Protein AF-A0A561PTD3-F1 (afdb_monomer)

InterPro domains:
  IPR012349 FMN-binding split barrel [G3DSA:2.30.110.10] (1-90)

Foldseek 3Di:
DDDDPDRDRDDPPQQKDFDWDFPDWDADDPVSPDIDTDTDGDDIGGHPQQDDPPHRPDGNCVRNQDWDADPNDIDTDDDDDDDDPVVVDDCVVVDDPDD

Organism: NCBI:txid1293035

Mean predicted aligned error: 5.1 Å

Sequence (99 aa):
MPADKVPAPRVAECPVHLEATVSAVHSLGATQSICIFHLDIIRVHLHPSIGMDGHPNRVDPDKWRPLLMSFQQLYGLGERLEESVLAQIPEHLYAVSKR

pLDDT: mean 91.73, std 8.79, range [46.47, 98.25]

Radius of gyration: 17.05 Å; Cα contacts (8 Å, |Δi|>4): 116; chains: 1; bounding box: 46×36×38 Å

Secondary structure (DSSP, 8-state):
---SSSSSPPPTT-SEEEEEEEEEEEEESTT--EEEEEEEEEEEEE-GGGEETTEEEEE-HHHH---EEETTEEE---------GGGGS-GGGG-PPP-

Solvent-accessible surface area (backbone atoms only — not comparable to full-atom values): 6681 Å² total; per-residue (Å²): 80,84,47,94,89,48,92,67,65,44,62,84,88,52,57,68,47,76,42,60,48,81,77,46,79,44,70,48,70,96,82,52,86,40,78,48,74,42,67,49,76,79,44,79,48,70,39,76,84,27,47,31,88,100,36,98,88,40,74,26,70,90,58,54,58,61,81,42,78,56,94,92,41,81,40,72,68,77,80,87,86,76,86,58,80,72,71,77,48,68,67,77,75,71,59,73,78,83,126

Structure (mmCIF, N/CA/C/O backbone):
data_AF-A0A561PTD3-F1
#
_entry.id   AF-A0A561PTD3-F1
#
loop_
_atom_site.group_PDB
_atom_site.id
_atom_site.type_symbol
_atom_site.label_atom_id
_atom_site.label_alt_id
_atom_site.label_comp_id
_atom_site.label_asym_id
_atom_sit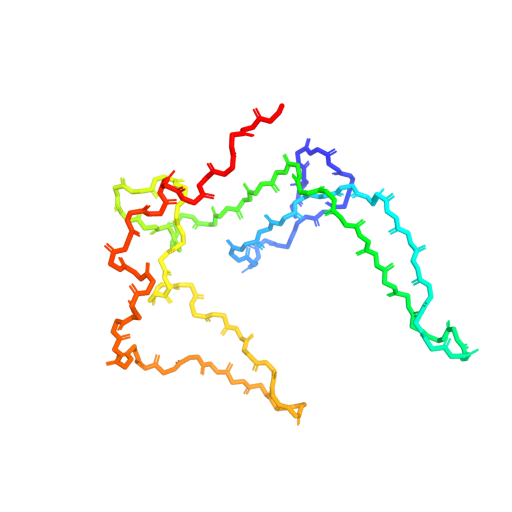e.label_entity_id
_atom_site.label_seq_id
_atom_site.pdbx_PDB_ins_code
_atom_site.Cartn_x
_atom_site.Cartn_y
_atom_site.Cartn_z
_atom_site.occupancy
_atom_site.B_iso_or_equiv
_atom_site.auth_seq_id
_atom_site.auth_comp_id
_atom_site.auth_asym_id
_atom_site.auth_atom_id
_atom_site.pdbx_PDB_model_num
ATOM 1 N N . MET A 1 1 ? -6.752 -15.902 -3.293 1.00 93.94 1 MET A N 1
ATOM 2 C CA . MET A 1 1 ? -7.979 -15.567 -4.058 1.00 93.94 1 MET A CA 1
ATOM 3 C C . MET A 1 1 ? -7.589 -15.047 -5.443 1.00 93.94 1 MET A C 1
ATOM 5 O O . MET A 1 1 ? -6.489 -14.515 -5.564 1.00 93.94 1 MET A O 1
ATOM 9 N N . PRO A 1 2 ? -8.412 -15.231 -6.488 1.00 96.50 2 PRO A N 1
ATOM 10 C CA . PRO A 1 2 ? -8.071 -14.763 -7.832 1.00 96.50 2 PRO A CA 1
ATOM 11 C C . PRO A 1 2 ? -7.985 -13.227 -7.915 1.00 96.50 2 PRO A C 1
ATOM 13 O O . PRO A 1 2 ? -8.623 -12.503 -7.140 1.00 96.50 2 PRO A O 1
ATOM 16 N N . ALA A 1 3 ? -7.157 -12.755 -8.844 1.00 96.94 3 ALA A N 1
ATOM 17 C CA . ALA A 1 3 ? -7.082 -11.365 -9.287 1.00 96.94 3 ALA A CA 1
ATOM 18 C C . ALA A 1 3 ? -7.997 -11.139 -10.507 1.00 96.94 3 ALA A C 1
ATOM 20 O O . ALA A 1 3 ? -8.388 -12.098 -11.176 1.00 96.94 3 ALA A O 1
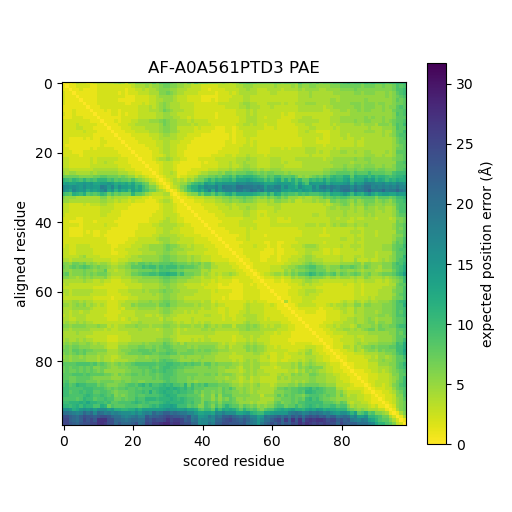ATOM 21 N N . ASP A 1 4 ? -8.344 -9.881 -10.779 1.00 97.81 4 ASP A N 1
ATOM 22 C CA . ASP A 1 4 ? -9.306 -9.498 -11.820 1.00 97.81 4 ASP A CA 1
ATOM 23 C C . ASP A 1 4 ? -8.645 -9.313 -13.197 1.00 97.81 4 ASP A C 1
ATOM 25 O O . ASP A 1 4 ? -9.268 -9.562 -14.232 1.00 97.81 4 ASP A O 1
ATOM 29 N N . LYS A 1 5 ? -7.417 -8.782 -13.228 1.00 98.12 5 LYS A N 1
ATOM 30 C CA . LYS A 1 5 ? -6.733 -8.287 -14.435 1.00 98.12 5 LYS A CA 1
ATOM 31 C C . LYS A 1 5 ? -5.396 -8.964 -14.713 1.00 98.12 5 LYS A C 1
ATOM 33 O O . LYS A 1 5 ? -4.899 -8.859 -15.832 1.00 98.12 5 LYS A O 1
ATOM 38 N N . VAL A 1 6 ? -4.817 -9.644 -13.728 1.00 97.81 6 VAL A N 1
ATOM 39 C CA . VAL A 1 6 ? -3.511 -10.312 -13.832 1.00 97.81 6 VAL A CA 1
ATOM 40 C C . VAL A 1 6 ? -3.591 -11.759 -13.336 1.00 97.81 6 VAL A C 1
ATOM 42 O O . VAL A 1 6 ? -4.461 -12.076 -12.529 1.00 97.81 6 VAL A O 1
ATOM 45 N N . PRO A 1 7 ? -2.688 -12.658 -13.774 1.00 97.50 7 PRO A N 1
ATOM 46 C CA . PRO A 1 7 ? -2.685 -14.047 -13.308 1.00 97.50 7 PRO A CA 1
ATOM 47 C C . PRO A 1 7 ? -2.145 -14.217 -11.878 1.00 97.50 7 PRO A C 1
ATOM 49 O O . PRO A 1 7 ? -2.397 -15.243 -11.249 1.00 97.50 7 PRO A O 1
ATOM 52 N N . ALA A 1 8 ? -1.393 -13.240 -11.357 1.00 96.69 8 ALA A N 1
ATOM 53 C CA . ALA A 1 8 ? -0.850 -13.293 -10.003 1.00 96.69 8 ALA A CA 1
ATOM 54 C C . ALA A 1 8 ? -1.989 -13.221 -8.964 1.00 96.69 8 ALA A C 1
ATOM 56 O O . ALA A 1 8 ? -2.764 -12.264 -8.985 1.00 96.69 8 ALA A O 1
ATOM 57 N N . PRO A 1 9 ? -2.124 -14.204 -8.055 1.00 97.44 9 PRO A N 1
ATOM 58 C CA . PRO A 1 9 ? -3.231 -14.239 -7.106 1.00 97.44 9 PRO A CA 1
ATOM 59 C C . PRO A 1 9 ? -3.065 -13.203 -5.987 1.00 97.44 9 PRO A C 1
ATOM 61 O O . PRO A 1 9 ? -1.965 -12.751 -5.676 1.00 97.44 9 PRO A O 1
ATOM 64 N N . ARG A 1 10 ? -4.174 -12.885 -5.315 1.00 97.62 10 ARG A N 1
ATOM 65 C CA . ARG A 1 10 ? -4.206 -12.047 -4.107 1.00 97.62 10 ARG A CA 1
ATOM 66 C C . ARG A 1 10 ? -4.216 -12.905 -2.835 1.00 97.62 10 ARG A C 1
ATOM 68 O O . ARG A 1 10 ? -4.775 -14.008 -2.827 1.00 97.62 10 ARG A O 1
ATOM 75 N N . VAL A 1 11 ? -3.649 -12.380 -1.750 1.00 96.94 11 VAL A N 1
ATOM 76 C CA . VAL A 1 11 ? -3.603 -13.023 -0.419 1.00 96.94 11 VAL A CA 1
ATOM 77 C C . VAL A 1 11 ? -4.847 -12.640 0.376 1.00 96.94 11 VAL A C 1
ATOM 79 O O . VAL A 1 11 ? -5.088 -11.455 0.564 1.00 96.94 11 VAL A O 1
ATOM 82 N N . ALA A 1 12 ? -5.649 -13.604 0.826 1.00 94.88 12 ALA A N 1
ATOM 83 C CA . ALA A 1 12 ? -6.977 -13.318 1.380 1.00 94.88 12 ALA A CA 1
ATOM 84 C C . ALA A 1 12 ? -6.934 -12.472 2.664 1.00 94.88 12 ALA A C 1
ATOM 86 O O . ALA A 1 12 ? -7.821 -11.660 2.904 1.00 94.88 12 ALA A O 1
ATOM 87 N N . GLU A 1 13 ? -5.881 -12.648 3.450 1.00 94.38 13 GLU A N 1
ATOM 88 C CA . GLU A 1 13 ? -5.644 -12.020 4.744 1.00 94.38 13 GLU A CA 1
ATOM 89 C C . GLU A 1 13 ? -5.066 -10.604 4.614 1.00 94.38 13 GLU A C 1
ATOM 91 O O . GLU A 1 13 ? -5.096 -9.833 5.571 1.00 94.38 13 GLU A O 1
ATOM 96 N N . CYS A 1 14 ? -4.524 -10.244 3.444 1.00 95.50 14 CYS A N 1
ATOM 97 C CA . CYS A 1 14 ? -3.949 -8.921 3.234 1.00 95.50 14 CYS A CA 1
ATOM 98 C C . CYS A 1 14 ? -5.065 -7.916 2.898 1.00 95.50 14 CYS A C 1
ATOM 100 O O . CYS A 1 14 ? -5.818 -8.150 1.952 1.00 95.50 14 CYS A O 1
ATOM 102 N N . PRO A 1 15 ? -5.179 -6.783 3.614 1.00 95.44 15 PRO A N 1
ATOM 103 C CA . PRO A 1 15 ? -6.281 -5.846 3.414 1.00 95.44 15 PRO A CA 1
ATOM 104 C C . PRO A 1 15 ? -6.106 -4.937 2.187 1.00 95.44 15 PRO A C 1
ATOM 106 O O . PRO A 1 15 ? -7.042 -4.227 1.825 1.00 95.44 15 PRO A O 1
ATOM 109 N N . VAL A 1 16 ? -4.930 -4.944 1.549 1.00 95.94 16 VAL A N 1
ATOM 110 C CA . VAL A 1 16 ? -4.617 -4.143 0.357 1.00 95.94 16 VAL A CA 1
ATOM 111 C C . VAL A 1 16 ? -3.985 -5.031 -0.709 1.00 95.94 16 VAL A C 1
ATOM 113 O O . VAL A 1 16 ? -3.008 -5.734 -0.442 1.00 95.94 16 VAL A O 1
ATOM 116 N N . HIS A 1 17 ? -4.485 -4.941 -1.941 1.00 96.94 17 HIS A N 1
ATOM 117 C CA . HIS A 1 17 ? -3.842 -5.545 -3.110 1.00 96.94 17 HIS A CA 1
ATOM 118 C C . HIS A 1 17 ? -3.756 -4.552 -4.256 1.00 96.94 17 HIS A C 1
ATOM 120 O O . HIS A 1 17 ? -4.713 -3.834 -4.547 1.00 96.94 17 HIS A O 1
ATOM 126 N N . LEU A 1 18 ? -2.622 -4.579 -4.946 1.00 97.44 18 LEU A N 1
ATOM 127 C CA . LEU A 1 18 ? -2.377 -3.805 -6.152 1.00 97.44 18 LEU A CA 1
ATOM 128 C C . LEU A 1 18 ? -2.099 -4.790 -7.284 1.00 97.44 18 LEU A C 1
ATOM 130 O O . LEU A 1 18 ? -1.109 -5.519 -7.245 1.00 97.4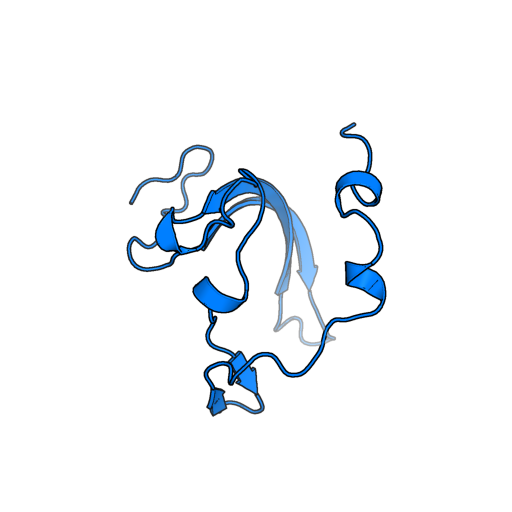4 18 LEU A O 1
ATOM 134 N N . GLU A 1 19 ? -2.984 -4.837 -8.272 1.00 98.19 19 GLU A N 1
ATOM 135 C CA . GLU A 1 19 ? -2.711 -5.573 -9.502 1.00 98.19 19 GLU A CA 1
ATOM 136 C C . GLU A 1 19 ? -1.981 -4.657 -10.469 1.00 98.19 19 GLU A C 1
ATOM 138 O O . GLU A 1 19 ? -2.393 -3.510 -10.681 1.00 98.19 19 GLU A O 1
ATOM 143 N N . ALA A 1 20 ? -0.908 -5.170 -11.061 1.00 98.25 20 ALA A N 1
ATOM 144 C CA . ALA A 1 20 ? -0.031 -4.367 -11.887 1.00 98.25 20 ALA A CA 1
ATOM 145 C C . ALA A 1 20 ? 0.607 -5.160 -13.024 1.00 98.25 20 ALA A C 1
ATOM 147 O O . ALA A 1 20 ? 0.814 -6.372 -12.920 1.00 98.25 20 ALA A O 1
ATOM 148 N N . THR A 1 21 ? 0.964 -4.449 -14.089 1.00 97.94 21 THR A N 1
ATOM 149 C CA . THR A 1 21 ? 1.804 -4.958 -15.179 1.00 97.94 21 THR A CA 1
ATOM 150 C C . THR A 1 21 ? 3.215 -4.403 -15.055 1.00 97.94 21 THR A C 1
ATOM 152 O O . THR A 1 21 ? 3.398 -3.258 -14.651 1.00 97.94 21 THR A O 1
ATOM 155 N N . VAL A 1 22 ? 4.219 -5.200 -15.420 1.00 97.88 22 VAL A N 1
ATOM 156 C CA . VAL A 1 22 ? 5.613 -4.741 -15.457 1.00 97.88 22 VAL A CA 1
ATOM 157 C C . VAL A 1 22 ? 5.813 -3.855 -16.683 1.00 97.88 22 VAL A C 1
ATOM 159 O O . VAL A 1 22 ? 5.622 -4.320 -17.805 1.00 97.88 22 VAL A O 1
ATOM 162 N N . SER A 1 23 ? 6.210 -2.602 -16.470 1.00 97.56 23 SER A N 1
ATOM 163 C CA . SER A 1 23 ? 6.496 -1.640 -17.540 1.00 97.56 23 SER A CA 1
ATOM 164 C C . SER A 1 23 ? 7.988 -1.509 -17.842 1.00 97.56 23 SER A C 1
ATOM 166 O O . SER A 1 23 ? 8.361 -1.237 -18.982 1.00 97.56 23 SER A O 1
ATOM 168 N N . ALA A 1 24 ? 8.858 -1.763 -16.861 1.00 97.88 24 ALA A N 1
ATOM 169 C CA . ALA A 1 24 ? 10.303 -1.831 -17.064 1.00 97.88 24 ALA A CA 1
ATOM 170 C C . ALA A 1 24 ? 10.993 -2.705 -16.008 1.00 97.88 24 ALA A C 1
ATOM 172 O O . ALA A 1 24 ? 10.479 -2.897 -14.903 1.00 97.88 24 ALA A O 1
ATOM 173 N N . VAL A 1 25 ? 12.185 -3.205 -16.346 1.00 96.50 25 VAL A N 1
ATOM 174 C CA . VAL A 1 25 ? 13.067 -3.939 -15.431 1.00 96.50 25 VAL A CA 1
ATOM 175 C C . VAL A 1 25 ? 14.462 -3.338 -15.508 1.00 96.50 25 VAL A C 1
ATOM 177 O O . VAL A 1 25 ? 15.017 -3.185 -16.597 1.00 96.50 25 VAL A O 1
ATOM 180 N N . HIS A 1 26 ? 15.032 -3.009 -14.354 1.00 94.94 26 HIS A N 1
ATOM 181 C CA . HIS A 1 26 ? 16.355 -2.406 -14.240 1.00 94.94 26 HIS A CA 1
ATOM 182 C C . HIS A 1 26 ? 17.204 -3.170 -13.227 1.00 94.94 26 HIS A C 1
ATOM 184 O O . HIS A 1 26 ? 16.707 -3.580 -12.181 1.00 94.94 26 HIS A O 1
ATOM 190 N N . SER 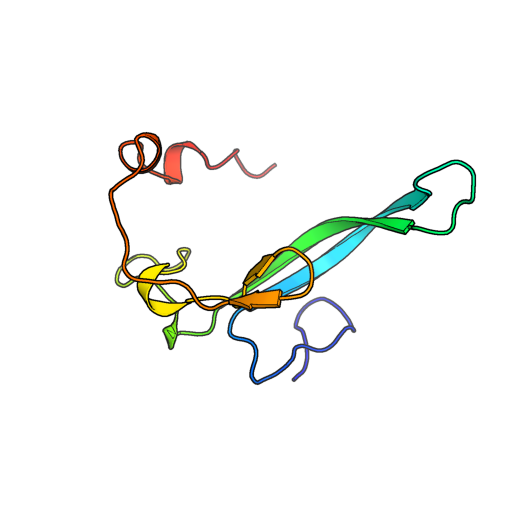A 1 27 ? 18.496 -3.325 -13.496 1.00 94.31 27 SER A N 1
ATOM 191 C CA . SER A 1 27 ? 19.447 -3.814 -12.495 1.00 94.31 27 SER A CA 1
ATOM 192 C C . SER A 1 27 ? 19.927 -2.657 -11.622 1.00 94.31 27 SER A C 1
ATOM 194 O O . SER A 1 27 ? 20.174 -1.559 -12.122 1.00 94.31 27 SER A O 1
ATOM 196 N N . LEU A 1 28 ? 20.098 -2.906 -10.325 1.00 92.69 28 LEU A N 1
ATOM 197 C CA . LEU A 1 28 ? 20.668 -1.947 -9.384 1.00 92.69 28 LEU A CA 1
ATOM 198 C C . LEU A 1 28 ? 22.068 -2.391 -8.948 1.00 92.69 28 LEU A C 1
ATOM 200 O O . LEU A 1 28 ? 22.268 -3.514 -8.487 1.00 92.69 28 LEU A O 1
ATOM 204 N N . GLY A 1 29 ? 23.025 -1.467 -9.043 1.00 86.69 29 GLY A N 1
ATOM 205 C CA . GLY A 1 29 ? 24.413 -1.683 -8.641 1.00 86.69 29 GLY A CA 1
ATOM 206 C C . GLY A 1 29 ? 25.250 -2.456 -9.667 1.00 86.69 29 GLY A C 1
ATOM 207 O O . GLY A 1 29 ? 24.741 -3.049 -10.615 1.00 86.69 29 GLY A O 1
ATOM 208 N N . ALA A 1 30 ? 26.571 -2.443 -9.469 1.00 80.00 30 ALA A N 1
ATOM 209 C CA . ALA A 1 30 ? 27.530 -3.039 -10.403 1.00 80.00 30 ALA A CA 1
ATOM 210 C C . ALA A 1 30 ? 27.452 -4.575 -10.462 1.00 80.00 30 ALA A C 1
ATOM 212 O O . ALA A 1 30 ? 27.736 -5.170 -11.497 1.00 80.00 30 ALA A O 1
ATOM 213 N N . THR A 1 31 ? 27.051 -5.216 -9.362 1.00 79.00 31 THR A N 1
ATOM 214 C CA . THR A 1 31 ? 26.944 -6.678 -9.247 1.00 79.00 31 THR A CA 1
ATOM 215 C C . THR A 1 31 ? 25.647 -7.239 -9.830 1.00 79.00 31 THR A C 1
ATOM 217 O O . THR A 1 31 ? 25.511 -8.456 -9.900 1.00 79.00 31 THR A O 1
ATOM 220 N N . GLN A 1 32 ? 24.690 -6.379 -10.216 1.00 77.50 32 GLN A N 1
ATOM 221 C CA . GLN A 1 32 ? 23.365 -6.746 -10.744 1.00 77.50 32 GLN A CA 1
ATOM 222 C C . GLN A 1 32 ? 22.587 -7.763 -9.886 1.00 77.50 32 GLN A C 1
ATOM 224 O O . GLN A 1 32 ? 21.701 -8.456 -10.376 1.00 77.50 32 GLN A O 1
ATOM 229 N N . SER A 1 33 ? 22.887 -7.850 -8.590 1.00 88.56 33 SER A N 1
ATOM 230 C CA . SER A 1 33 ? 22.245 -8.792 -7.665 1.00 88.56 33 SER A CA 1
ATOM 231 C C . SER A 1 33 ? 20.857 -8.338 -7.202 1.00 88.56 33 SER A C 1
ATOM 233 O O . SER A 1 33 ? 20.185 -9.061 -6.472 1.00 88.56 33 SER A O 1
ATOM 235 N N . ILE A 1 34 ? 20.438 -7.131 -7.588 1.00 93.62 34 ILE A N 1
ATOM 236 C CA . ILE A 1 34 ? 19.145 -6.537 -7.255 1.00 93.62 34 ILE A CA 1
ATOM 237 C C . ILE A 1 34 ? 18.472 -6.100 -8.557 1.00 93.62 34 ILE A C 1
ATOM 239 O O . ILE A 1 34 ? 19.082 -5.401 -9.368 1.00 93.62 34 ILE A O 1
ATOM 243 N N . CYS A 1 35 ? 17.203 -6.475 -8.722 1.00 94.44 35 CYS A N 1
ATOM 244 C CA . CYS A 1 35 ? 16.349 -6.022 -9.817 1.00 94.44 35 CYS A CA 1
ATOM 245 C C . CYS A 1 35 ? 15.266 -5.076 -9.291 1.00 94.44 35 CYS A C 1
ATOM 247 O O . CYS A 1 35 ? 14.625 -5.347 -8.276 1.00 94.44 35 CYS A O 1
ATOM 249 N N . ILE A 1 36 ? 15.045 -3.989 -10.019 1.00 96.06 36 ILE A N 1
ATOM 250 C CA . ILE A 1 36 ? 13.963 -3.030 -9.824 1.00 96.06 36 ILE A CA 1
ATOM 251 C C . ILE A 1 36 ? 12.934 -3.277 -10.923 1.00 96.06 36 ILE A C 1
ATOM 253 O O . ILE A 1 36 ? 13.269 -3.265 -12.107 1.00 96.06 36 ILE A O 1
ATOM 257 N N . PHE A 1 37 ? 11.679 -3.463 -10.526 1.00 96.94 37 PHE A N 1
ATOM 258 C CA . PHE A 1 37 ? 10.548 -3.577 -11.440 1.00 96.94 37 PHE A CA 1
ATOM 259 C C . PHE A 1 37 ? 9.723 -2.295 -11.366 1.00 96.94 37 PHE A C 1
ATOM 261 O O . PHE A 1 37 ? 9.258 -1.922 -10.289 1.00 96.94 37 PHE A O 1
ATOM 268 N N . HIS A 1 38 ? 9.529 -1.624 -12.499 1.00 97.75 38 HIS A N 1
ATOM 269 C CA . HIS A 1 38 ? 8.529 -0.566 -12.611 1.00 97.75 38 HIS A CA 1
ATOM 270 C C . HIS A 1 38 ? 7.186 -1.202 -12.941 1.00 97.75 38 HIS A C 1
ATOM 272 O O . HIS A 1 38 ? 7.104 -2.073 -13.811 1.00 97.75 38 HIS A O 1
ATOM 278 N N . LEU A 1 39 ? 6.156 -0.795 -12.206 1.00 97.75 39 LEU A N 1
ATOM 279 C CA . LEU A 1 39 ? 4.838 -1.406 -12.247 1.00 97.75 39 LEU A CA 1
ATOM 280 C C . LEU A 1 39 ? 3.780 -0.347 -12.546 1.00 97.75 39 LEU A C 1
ATOM 282 O O . LEU A 1 39 ? 3.691 0.654 -11.835 1.00 97.75 39 LEU A O 1
ATOM 286 N N . ASP A 1 40 ? 2.940 -0.614 -13.540 1.00 97.44 40 ASP A N 1
ATOM 287 C CA . ASP A 1 40 ? 1.745 0.182 -13.802 1.00 97.44 40 ASP A CA 1
ATOM 288 C C . ASP A 1 40 ? 0.575 -0.436 -13.036 1.00 97.44 40 ASP A C 1
ATOM 290 O O . ASP A 1 40 ? 0.169 -1.568 -13.311 1.00 97.44 40 ASP A O 1
ATOM 294 N N . ILE A 1 41 ? 0.039 0.290 -12.051 1.00 97.19 41 ILE A N 1
ATOM 295 C CA . ILE A 1 41 ? -1.094 -0.185 -11.250 1.00 97.19 41 ILE A CA 1
ATOM 296 C C . ILE A 1 41 ? -2.377 -0.081 -12.075 1.00 97.19 41 ILE A C 1
ATOM 298 O O . ILE A 1 41 ? -2.801 1.013 -12.448 1.00 97.19 41 ILE A O 1
ATOM 302 N N . ILE A 1 42 ? -3.031 -1.218 -12.309 1.00 97.44 42 ILE A N 1
ATOM 303 C CA . ILE A 1 42 ? -4.244 -1.303 -13.139 1.00 97.44 42 ILE A CA 1
ATOM 304 C C . ILE A 1 42 ? -5.509 -1.625 -12.336 1.00 97.44 42 ILE A C 1
ATOM 306 O O . ILE A 1 42 ? -6.625 -1.409 -12.819 1.00 97.44 42 ILE A O 1
ATOM 310 N N . ARG A 1 43 ? 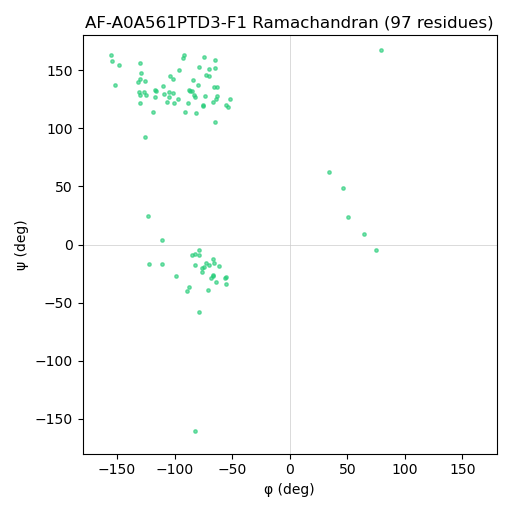-5.368 -2.119 -11.100 1.00 96.81 43 ARG A N 1
ATOM 311 C CA . ARG A 1 43 ? -6.486 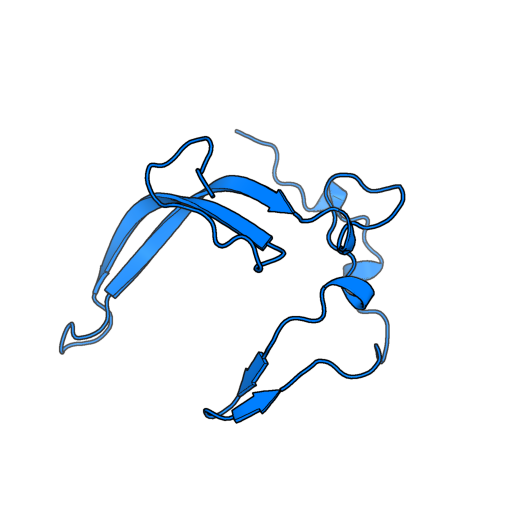-2.362 -10.177 1.00 96.81 43 ARG A CA 1
ATOM 312 C C . ARG A 1 43 ? -6.010 -2.233 -8.733 1.00 96.81 43 ARG A C 1
ATOM 314 O O . ARG A 1 43 ? -4.963 -2.763 -8.376 1.00 96.81 43 ARG A O 1
ATOM 321 N N . VAL A 1 44 ? -6.812 -1.574 -7.902 1.00 96.06 44 VAL A N 1
ATOM 322 C CA . VAL A 1 44 ? -6.609 -1.492 -6.451 1.00 96.06 44 VAL A CA 1
ATOM 323 C C . VAL A 1 44 ? -7.781 -2.176 -5.764 1.00 96.06 44 VAL A C 1
ATOM 325 O O . VAL A 1 44 ? -8.935 -1.898 -6.098 1.00 96.06 44 VAL A O 1
ATOM 328 N N . HIS A 1 45 ? -7.480 -3.048 -4.807 1.00 95.38 45 HIS A N 1
ATOM 329 C CA . HIS A 1 45 ? -8.459 -3.675 -3.925 1.00 95.38 45 HIS A CA 1
ATOM 330 C C . HIS A 1 45 ? -8.173 -3.254 -2.494 1.00 95.38 45 HIS A C 1
ATOM 332 O O . HIS A 1 45 ? -7.056 -3.430 -2.010 1.00 95.38 45 HIS A O 1
ATOM 338 N N . LEU A 1 46 ? -9.194 -2.727 -1.828 1.00 94.94 46 LEU A N 1
ATOM 339 C CA . LEU A 1 46 ? -9.158 -2.409 -0.408 1.00 94.94 46 LEU A CA 1
ATOM 340 C C . LEU A 1 46 ? -10.198 -3.267 0.298 1.00 94.94 46 LEU A C 1
ATOM 342 O O . LEU A 1 46 ? -11.344 -3.361 -0.150 1.00 94.94 46 LEU A O 1
ATOM 346 N N . HIS A 1 47 ?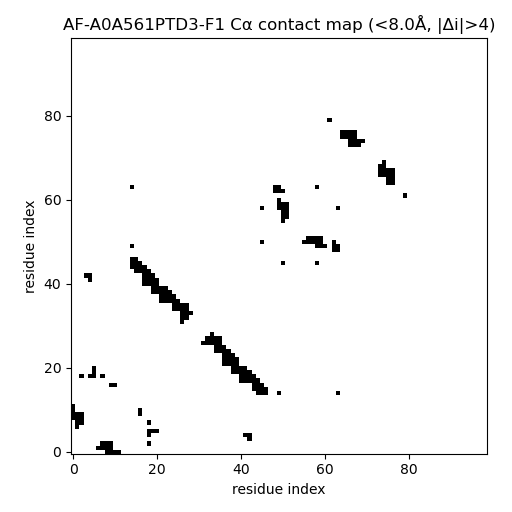 -9.806 -3.888 1.404 1.00 94.75 47 HIS A N 1
ATOM 347 C CA . HIS A 1 47 ? -10.761 -4.545 2.275 1.00 94.75 47 HIS A CA 1
ATOM 348 C C . HIS A 1 47 ? -11.688 -3.486 2.902 1.00 94.75 47 HIS A C 1
ATOM 350 O O . HIS A 1 47 ? -11.196 -2.457 3.371 1.00 94.75 47 HIS A O 1
ATOM 356 N N . PRO A 1 48 ? -13.015 -3.707 2.967 1.00 93.06 48 PRO A N 1
ATOM 357 C CA . PRO A 1 48 ? -13.948 -2.696 3.471 1.00 93.06 48 PRO A CA 1
ATOM 358 C C . PRO A 1 48 ? -13.632 -2.200 4.887 1.00 93.06 48 PRO A C 1
ATOM 360 O O . PRO A 1 48 ? -13.895 -1.046 5.206 1.00 93.06 48 PRO A O 1
ATOM 363 N N . SER A 1 49 ? -13.017 -3.040 5.727 1.00 94.75 49 SER A N 1
ATOM 364 C CA . SER A 1 49 ? -12.657 -2.676 7.106 1.00 94.75 49 SER A CA 1
ATOM 365 C C . SER A 1 49 ? -11.591 -1.586 7.218 1.00 94.75 49 SER A C 1
ATOM 367 O O . SER A 1 49 ? -11.415 -1.056 8.307 1.00 94.75 49 SER A O 1
ATOM 369 N N . ILE A 1 50 ? -10.857 -1.283 6.144 1.00 96.00 50 ILE A N 1
ATOM 370 C 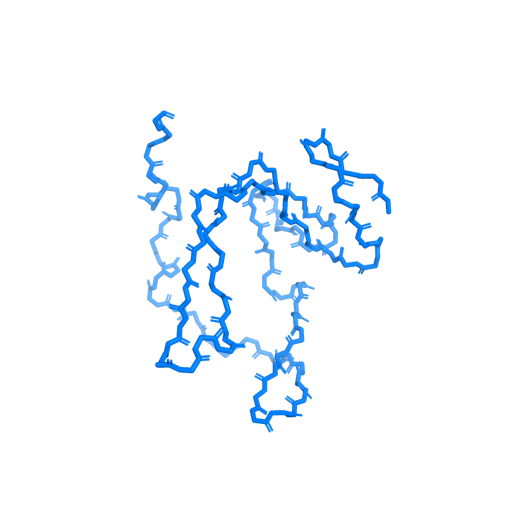CA . ILE A 1 50 ? -9.823 -0.237 6.129 1.00 96.00 50 ILE A CA 1
ATOM 371 C C . ILE A 1 50 ? -10.224 0.969 5.274 1.00 96.00 50 ILE A C 1
ATOM 373 O O . ILE A 1 50 ? -9.424 1.880 5.075 1.00 96.00 50 ILE A O 1
ATOM 377 N N . GLY A 1 51 ? -11.445 0.966 4.734 1.00 95.38 51 GLY A N 1
ATOM 378 C CA . GLY A 1 51 ? -11.989 2.093 3.989 1.00 95.38 51 GLY A CA 1
ATOM 379 C C . GLY A 1 51 ? -12.349 3.257 4.910 1.00 95.38 51 GLY A C 1
ATOM 380 O O . GLY A 1 51 ? -12.794 3.068 6.049 1.00 95.38 51 GLY A O 1
ATOM 381 N N . MET A 1 52 ? -12.173 4.468 4.393 1.00 94.00 52 MET A N 1
ATOM 382 C CA . MET A 1 52 ? -12.608 5.687 5.064 1.00 94.00 52 MET A CA 1
ATOM 383 C C . MET A 1 52 ? -14.091 5.948 4.785 1.00 94.00 52 MET A C 1
ATOM 385 O O . MET A 1 52 ? -14.537 5.950 3.634 1.00 94.00 52 MET A O 1
ATOM 389 N N . ASP A 1 53 ? -14.866 6.171 5.844 1.00 91.12 53 ASP A N 1
ATOM 390 C CA . ASP A 1 53 ? -16.311 6.358 5.732 1.00 91.12 53 ASP A CA 1
ATOM 391 C C . ASP A 1 53 ? -16.636 7.621 4.917 1.00 91.12 53 ASP A C 1
ATOM 393 O O . ASP A 1 53 ? -15.998 8.662 5.059 1.00 91.12 53 ASP A O 1
ATOM 397 N N . GLY A 1 54 ? -17.600 7.515 3.997 1.00 91.25 54 GLY A N 1
ATOM 398 C CA . GLY A 1 54 ? -17.950 8.598 3.065 1.00 91.25 54 GLY A CA 1
ATOM 399 C C . GLY A 1 54 ? -16.955 8.820 1.915 1.00 91.25 54 GLY A C 1
ATOM 400 O O . GLY A 1 54 ? -17.249 9.595 1.004 1.00 91.25 54 GLY A O 1
ATOM 401 N N . HIS A 1 55 ? -15.820 8.111 1.894 1.00 88.56 55 HIS A N 1
ATOM 402 C CA . HIS A 1 55 ? -14.766 8.277 0.893 1.00 88.56 55 HIS A CA 1
ATOM 403 C C . HIS A 1 55 ? -14.420 6.944 0.200 1.00 88.56 55 HIS A C 1
ATOM 405 O O . HIS A 1 55 ? -13.531 6.217 0.643 1.00 88.56 55 HIS A O 1
ATOM 411 N N . PRO A 1 56 ? -15.062 6.619 -0.942 1.00 83.06 56 PRO A N 1
ATOM 412 C CA . PRO A 1 56 ? -14.983 5.289 -1.564 1.00 83.06 56 PRO A CA 1
ATOM 413 C C . PRO A 1 56 ? -13.597 4.914 -2.111 1.00 83.06 56 PRO A C 1
ATOM 415 O O . PRO A 1 56 ? -13.368 3.767 -2.487 1.00 83.06 56 PRO A O 1
ATOM 418 N N . ASN A 1 57 ? -12.682 5.875 -2.204 1.00 87.38 57 ASN A N 1
ATOM 419 C CA . ASN A 1 57 ? -11.349 5.724 -2.775 1.00 87.38 57 ASN A CA 1
ATOM 420 C C . ASN A 1 57 ? -10.234 6.116 -1.794 1.00 87.38 57 ASN A C 1
ATOM 422 O O . ASN A 1 57 ? -9.152 6.497 -2.240 1.00 87.38 57 ASN A O 1
ATOM 426 N N . ARG A 1 58 ? -10.493 6.055 -0.481 1.00 90.19 58 ARG A N 1
ATOM 427 C CA . ARG A 1 58 ? -9.509 6.399 0.551 1.00 90.19 58 ARG A CA 1
ATOM 428 C C . ARG A 1 58 ? -9.328 5.279 1.564 1.00 90.19 58 ARG A C 1
ATOM 430 O O . ARG A 1 58 ? -10.289 4.632 1.980 1.00 90.19 58 ARG A O 1
ATOM 437 N N . VAL A 1 59 ? -8.075 5.092 1.960 1.00 93.81 59 VAL A N 1
ATOM 438 C CA . VAL A 1 59 ? -7.691 4.239 3.084 1.00 93.81 59 VAL A CA 1
ATOM 439 C C . VAL A 1 59 ? -7.766 5.073 4.352 1.00 93.81 59 VAL A C 1
ATOM 441 O O . VAL A 1 59 ? -7.234 6.180 4.395 1.00 93.81 59 VAL A O 1
ATOM 444 N N . ASP A 1 60 ? -8.408 4.535 5.377 1.00 93.56 60 ASP A N 1
ATOM 445 C CA . ASP A 1 60 ? -8.371 5.101 6.716 1.00 93.56 60 ASP A CA 1
ATOM 446 C C . ASP A 1 60 ? -7.066 4.658 7.413 1.00 93.56 60 ASP A C 1
ATOM 448 O O . ASP A 1 60 ? -6.882 3.457 7.666 1.00 93.56 60 ASP A O 1
ATOM 452 N N . PRO A 1 61 ? -6.129 5.585 7.695 1.00 91.69 61 PRO A N 1
ATOM 453 C CA . PRO A 1 61 ? -4.839 5.241 8.289 1.00 91.69 61 PRO A CA 1
ATOM 454 C C . PRO A 1 61 ? -4.974 4.706 9.720 1.00 91.69 61 PRO A C 1
ATOM 456 O O . PRO A 1 61 ? -4.149 3.885 10.135 1.00 91.69 61 PRO A O 1
ATOM 459 N N . ASP A 1 62 ? -6.031 5.097 10.438 1.00 92.69 62 ASP A N 1
ATOM 460 C CA . ASP A 1 62 ? -6.294 4.640 11.801 1.00 92.69 62 ASP A CA 1
ATOM 461 C C . ASP A 1 62 ? -6.853 3.202 11.802 1.00 92.69 62 ASP A C 1
ATOM 463 O O . ASP A 1 62 ? -6.658 2.459 12.770 1.00 92.69 62 ASP A O 1
ATOM 467 N N . LYS A 1 63 ? -7.463 2.759 10.688 1.00 94.25 63 LYS A N 1
ATOM 468 C CA . LYS A 1 63 ? -7.936 1.373 10.491 1.00 94.2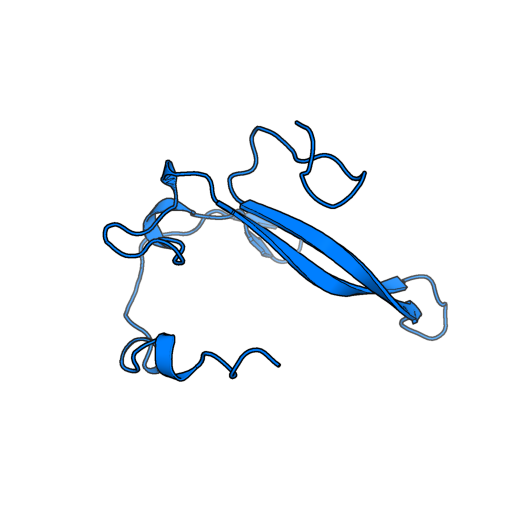5 63 LYS A CA 1
ATOM 469 C C . LYS A 1 63 ? -6.883 0.440 9.870 1.00 94.25 63 LYS A C 1
ATOM 471 O O . LYS A 1 63 ? -6.802 -0.718 10.273 1.00 94.25 63 LYS A O 1
ATOM 476 N N . TRP A 1 64 ? -6.090 0.885 8.885 1.00 92.88 64 TRP A N 1
ATOM 477 C CA . TRP A 1 64 ? -5.195 -0.009 8.118 1.00 92.88 64 TRP A CA 1
ATOM 478 C C . TRP A 1 64 ? -3.988 -0.529 8.911 1.00 92.88 64 TRP A C 1
ATOM 480 O O . TRP A 1 64 ? -3.626 -1.695 8.751 1.00 92.88 64 TRP A O 1
ATOM 490 N N . ARG A 1 65 ? -3.376 0.317 9.753 1.00 91.69 65 ARG A N 1
ATOM 491 C CA . ARG A 1 65 ? -2.250 -0.009 10.659 1.00 91.69 65 ARG A CA 1
ATOM 492 C C . ARG A 1 65 ? -1.253 -1.054 10.104 1.00 91.69 65 ARG A C 1
ATOM 494 O O . ARG A 1 65 ? -1.110 -2.128 10.692 1.00 91.69 65 ARG A O 1
ATOM 501 N N . PRO A 1 66 ? -0.558 -0.766 8.985 1.00 93.56 66 PRO A N 1
ATOM 502 C CA . PRO A 1 66 ? 0.358 -1.713 8.355 1.00 93.56 66 PRO A CA 1
ATOM 503 C C . PRO A 1 66 ? 1.569 -2.046 9.239 1.00 93.56 66 PRO A C 1
ATOM 505 O O . PRO A 1 66 ? 1.967 -1.273 10.112 1.00 93.56 66 PRO A O 1
ATOM 508 N N . LEU A 1 67 ? 2.187 -3.194 8.955 1.00 94.69 67 LEU A N 1
ATOM 509 C CA . LEU A 1 67 ? 3.457 -3.604 9.548 1.00 94.69 67 LEU A CA 1
ATOM 510 C C . LEU A 1 67 ? 4.605 -2.783 8.946 1.00 94.69 67 LEU A C 1
ATOM 512 O O . LEU A 1 67 ? 4.767 -2.739 7.726 1.00 94.69 67 LEU A O 1
ATOM 516 N N . LEU A 1 68 ? 5.425 -2.173 9.795 1.00 95.62 68 LEU A N 1
ATOM 517 C CA . LEU A 1 68 ? 6.612 -1.427 9.390 1.00 95.62 68 LEU A CA 1
ATOM 518 C C . LEU A 1 68 ? 7.870 -2.232 9.699 1.00 95.62 68 LEU A C 1
ATOM 520 O O . LEU A 1 68 ? 8.049 -2.706 10.818 1.00 95.62 68 LEU A O 1
ATOM 524 N N . MET A 1 69 ? 8.769 -2.347 8.724 1.00 97.00 69 MET A N 1
ATOM 525 C CA . MET A 1 69 ? 10.104 -2.895 8.946 1.00 97.00 69 MET A CA 1
ATOM 526 C C . MET A 1 69 ? 11.113 -1.753 9.068 1.00 97.00 69 MET A C 1
ATOM 528 O O . MET A 1 69 ? 11.281 -0.974 8.133 1.00 97.00 69 MET A O 1
ATOM 532 N N . SER A 1 70 ? 11.813 -1.681 10.198 1.00 96.81 70 SER A N 1
ATOM 533 C CA . SER A 1 70 ? 12.914 -0.741 10.426 1.00 96.81 70 SER A CA 1
ATOM 534 C C . SER A 1 70 ? 14.119 -1.506 10.958 1.00 96.81 70 SER A C 1
ATOM 536 O O . SER A 1 70 ? 14.010 -2.215 11.952 1.00 96.81 70 SER A O 1
ATOM 538 N N . PHE A 1 71 ? 15.253 -1.427 10.256 1.00 96.56 71 PHE A N 1
ATOM 539 C CA . PHE A 1 71 ? 16.487 -2.155 10.593 1.00 96.56 71 PHE A CA 1
ATOM 540 C C . PHE A 1 71 ? 16.263 -3.643 10.937 1.00 96.56 71 PHE A C 1
ATOM 542 O O . PHE A 1 71 ? 16.762 -4.146 11.939 1.00 96.56 71 PHE A O 1
ATOM 549 N N . GLN A 1 72 ? 15.501 -4.348 10.089 1.00 96.94 72 GLN A N 1
ATOM 550 C CA . GLN A 1 72 ? 15.128 -5.768 10.249 1.00 96.94 72 GLN A CA 1
ATOM 551 C C . GLN A 1 72 ? 14.251 -6.085 11.475 1.00 96.94 72 GLN A C 1
ATOM 553 O O . GLN A 1 72 ? 13.998 -7.251 11.762 1.00 96.94 72 GLN A O 1
ATOM 558 N N . GLN A 1 73 ? 13.752 -5.073 12.178 1.00 97.31 73 GLN A N 1
ATOM 559 C CA . GLN A 1 73 ? 12.774 -5.217 13.251 1.00 97.31 73 GLN A CA 1
ATOM 560 C C . GLN A 1 73 ? 11.381 -4.848 12.731 1.00 97.31 73 GLN A C 1
ATOM 562 O O . GLN A 1 73 ? 11.237 -3.939 11.909 1.00 97.31 73 GLN A O 1
ATOM 567 N N . LEU A 1 74 ? 10.359 -5.573 13.190 1.00 97.50 74 LEU A N 1
ATOM 568 C CA . LEU A 1 74 ? 8.969 -5.390 12.776 1.00 97.50 74 LEU A CA 1
ATOM 569 C C . LEU A 1 74 ? 8.189 -4.611 13.842 1.00 97.50 74 LEU A C 1
ATOM 571 O O . LEU A 1 74 ? 8.209 -4.976 15.015 1.00 97.50 74 LEU A O 1
ATOM 575 N N . TYR A 1 75 ? 7.475 -3.570 13.421 1.00 96.50 75 TYR A N 1
ATOM 576 C CA . TYR A 1 75 ? 6.726 -2.655 14.281 1.00 96.50 75 TYR A CA 1
ATOM 577 C C . TYR A 1 75 ? 5.289 -2.483 13.788 1.00 96.50 75 TYR A C 1
ATOM 579 O O . TYR A 1 75 ? 5.030 -2.476 12.586 1.00 96.50 75 TYR A O 1
ATOM 587 N N . GLY A 1 76 ? 4.359 -2.285 14.721 1.00 94.44 76 GLY A N 1
ATOM 588 C CA . GLY A 1 76 ? 3.044 -1.716 14.425 1.00 94.44 76 GLY A CA 1
ATOM 589 C C . GLY A 1 76 ? 3.048 -0.194 14.593 1.00 94.44 76 GLY A C 1
ATOM 590 O O . GLY A 1 76 ? 3.934 0.363 15.242 1.00 94.44 76 GLY A O 1
ATOM 591 N N . LEU A 1 77 ? 2.039 0.483 14.040 1.00 92.00 77 LEU A N 1
ATOM 592 C CA . LEU A 1 77 ? 1.818 1.911 14.296 1.00 92.00 77 LEU A CA 1
ATOM 593 C C . LEU A 1 77 ? 1.338 2.156 15.733 1.00 92.00 77 LEU A C 1
ATOM 595 O O . LEU A 1 77 ? 0.575 1.352 16.266 1.00 92.00 77 LEU A O 1
ATOM 599 N N . GLY A 1 78 ? 1.749 3.276 16.332 1.00 90.75 78 GLY A N 1
ATOM 600 C CA . GLY A 1 78 ? 1.158 3.823 17.559 1.00 90.75 78 GLY A CA 1
ATOM 601 C C . GLY A 1 78 ? -0.108 4.640 17.278 1.00 90.75 78 GLY A C 1
ATOM 602 O O . GLY A 1 78 ? -0.718 4.497 16.219 1.00 90.75 78 GLY A O 1
ATOM 603 N N . GLU A 1 79 ? -0.501 5.495 18.221 1.00 92.50 79 GLU A N 1
ATOM 604 C CA . GLU A 1 79 ? -1.558 6.488 17.992 1.00 92.50 79 GLU A CA 1
ATOM 605 C C . GLU A 1 79 ? -1.081 7.591 17.037 1.00 92.50 79 GLU A C 1
ATOM 607 O O . GLU A 1 79 ? 0.110 7.916 16.978 1.00 92.50 79 GLU A O 1
ATOM 612 N N . ARG A 1 80 ? -2.018 8.176 16.283 1.00 92.81 80 ARG A N 1
ATOM 613 C CA . ARG A 1 80 ? -1.739 9.326 15.421 1.00 92.81 80 ARG A CA 1
ATOM 614 C C . ARG A 1 80 ? -1.321 10.521 16.279 1.00 92.81 80 ARG A C 1
ATOM 616 O O . ARG A 1 80 ? -2.063 10.924 17.166 1.00 92.81 80 ARG A O 1
ATOM 623 N N . LEU A 1 81 ? -0.159 11.098 15.977 1.00 93.50 81 LEU A N 1
ATOM 624 C CA . LEU A 1 81 ? 0.399 12.211 16.751 1.00 93.50 81 LEU A CA 1
ATOM 625 C C . LEU A 1 81 ? -0.266 13.547 16.399 1.00 93.50 81 LEU A C 1
ATOM 627 O O . LEU A 1 81 ? -0.834 14.208 17.261 1.00 93.50 81 LEU A O 1
ATOM 631 N N . GLU A 1 82 ? -0.207 13.937 15.128 1.00 93.19 82 GLU A N 1
ATOM 632 C CA . GLU A 1 82 ? -0.680 15.236 14.652 1.00 93.19 82 GLU A CA 1
ATOM 633 C C . GLU A 1 82 ? -1.049 15.181 13.164 1.00 93.19 82 GLU A C 1
ATOM 635 O O . GLU A 1 82 ? -0.696 14.244 12.443 1.00 93.19 82 GLU A O 1
ATOM 640 N N . GLU A 1 83 ? -1.808 16.175 12.710 1.00 92.25 83 GLU A N 1
ATOM 641 C CA . GLU A 1 83 ? -2.169 16.326 11.304 1.00 92.25 83 GLU A CA 1
ATOM 642 C C . GLU A 1 83 ? -1.016 16.964 10.514 1.00 92.25 83 GLU A C 1
ATOM 644 O O . GLU A 1 83 ? -0.394 17.928 10.957 1.00 92.25 83 GLU A O 1
ATOM 649 N N . SER A 1 84 ? -0.731 16.442 9.316 1.00 92.50 84 SER A N 1
ATOM 650 C CA . SER A 1 84 ? 0.291 17.029 8.441 1.00 92.50 84 SER A CA 1
ATOM 651 C C . SER A 1 84 ? -0.232 18.267 7.707 1.00 92.50 84 SER A C 1
ATOM 653 O O . SER A 1 84 ? -1.405 18.329 7.345 1.00 92.50 84 SER A O 1
ATOM 655 N N . VAL A 1 85 ? 0.656 19.199 7.349 1.00 92.62 85 VAL A N 1
ATOM 656 C CA . VAL A 1 85 ? 0.308 20.361 6.502 1.00 92.62 85 VAL A CA 1
ATOM 657 C C . VAL A 1 85 ? -0.336 19.935 5.173 1.00 92.62 85 VAL A C 1
ATOM 659 O O . VAL A 1 85 ? -1.244 20.600 4.685 1.00 92.62 85 VAL A O 1
ATOM 662 N N . LEU A 1 86 ? 0.079 18.798 4.601 1.00 89.25 86 LEU A N 1
ATOM 663 C CA . LEU A 1 86 ? -0.483 18.275 3.349 1.00 89.25 86 LEU A CA 1
ATOM 664 C C . LEU A 1 86 ? -1.949 17.840 3.482 1.00 89.25 86 LEU A C 1
ATOM 666 O O . LEU A 1 86 ? -2.679 17.883 2.496 1.00 89.25 86 LEU A O 1
ATOM 670 N N . ALA A 1 87 ? -2.399 17.464 4.681 1.00 88.19 87 ALA A N 1
ATOM 671 C CA . ALA A 1 87 ? -3.789 17.071 4.913 1.00 88.19 87 ALA A CA 1
ATOM 672 C C . ALA A 1 87 ? -4.767 18.259 4.822 1.00 88.19 87 ALA A C 1
ATOM 674 O O . ALA A 1 87 ? -5.959 18.058 4.607 1.00 88.19 87 ALA A O 1
ATOM 675 N N . GLN A 1 88 ? -4.266 19.498 4.905 1.00 88.44 88 GLN A N 1
ATOM 676 C CA . GLN A 1 88 ? -5.077 20.714 4.771 1.00 88.44 88 GLN A CA 1
ATOM 677 C C . GLN A 1 88 ? -5.525 20.976 3.326 1.00 88.44 88 GLN A C 1
ATOM 679 O O . GLN A 1 88 ? -6.427 21.781 3.086 1.00 88.44 88 GLN A O 1
ATOM 684 N N . ILE A 1 89 ? -4.899 20.317 2.348 1.00 88.00 89 ILE A N 1
ATOM 685 C CA . ILE A 1 89 ? -5.234 20.456 0.933 1.00 88.00 89 ILE A CA 1
ATOM 686 C C . ILE A 1 89 ? -6.164 19.299 0.545 1.00 88.00 89 ILE A C 1
ATOM 688 O O . ILE A 1 89 ? -5.802 18.134 0.721 1.00 88.00 89 ILE A O 1
ATOM 692 N N . PRO A 1 90 ? -7.353 19.574 -0.026 1.00 85.75 90 PRO A N 1
ATOM 693 C CA . PRO A 1 90 ? -8.246 18.516 -0.478 1.00 85.75 90 PRO A CA 1
ATOM 694 C C . PRO A 1 90 ? -7.559 17.567 -1.470 1.00 85.75 90 PRO A C 1
ATOM 696 O O . PRO A 1 90 ? -7.168 17.984 -2.558 1.00 85.75 90 PRO A O 1
ATOM 699 N N . GLU A 1 91 ? -7.471 16.273 -1.136 1.00 81.94 91 GLU A N 1
ATOM 700 C CA . GLU A 1 91 ? -6.690 15.303 -1.931 1.00 81.94 91 GLU A CA 1
ATOM 701 C C . GLU A 1 91 ? -7.076 15.220 -3.415 1.00 81.94 91 GLU A C 1
ATOM 703 O O . GLU A 1 91 ? -6.240 14.901 -4.257 1.00 81.94 91 GLU A O 1
ATOM 708 N N . HIS A 1 92 ? -8.333 15.518 -3.763 1.00 82.56 92 HIS A N 1
ATOM 709 C CA . HIS A 1 92 ? -8.791 15.499 -5.155 1.00 82.56 92 HIS A CA 1
ATOM 710 C C . HIS A 1 92 ? -8.046 16.512 -6.040 1.00 82.56 92 HIS A C 1
ATOM 712 O O . HIS A 1 92 ? -8.037 16.354 -7.257 1.00 82.56 92 HIS A O 1
ATOM 718 N N . LEU A 1 93 ? -7.396 17.516 -5.444 1.00 85.12 93 LEU A N 1
ATOM 719 C CA . LEU A 1 93 ? -6.552 18.479 -6.149 1.00 85.12 93 LEU A CA 1
ATOM 720 C C . LEU A 1 93 ? -5.184 17.898 -6.541 1.00 85.12 93 LEU A C 1
ATOM 722 O O . LEU A 1 93 ? -4.550 18.416 -7.455 1.00 85.12 93 LEU A O 1
ATOM 726 N N . TYR A 1 94 ? -4.740 16.812 -5.897 1.00 79.38 94 TYR A N 1
ATOM 727 C CA . TYR A 1 94 ? -3.533 16.072 -6.288 1.00 79.38 94 TYR A CA 1
ATOM 728 C C . TYR A 1 94 ? -3.791 15.043 -7.388 1.00 79.38 94 TYR A C 1
ATOM 730 O O . TYR A 1 94 ? -2.845 14.457 -7.917 1.00 79.38 94 TYR A O 1
ATOM 738 N N . ALA A 1 95 ? -5.057 14.788 -7.731 1.00 76.75 95 ALA A N 1
ATOM 739 C CA . ALA A 1 95 ? -5.388 13.860 -8.795 1.00 76.75 95 ALA A CA 1
ATOM 740 C C . ALA A 1 95 ? -4.870 14.416 -10.129 1.00 76.75 95 ALA A C 1
ATOM 742 O O . ALA A 1 95 ? -5.437 15.344 -10.704 1.00 76.75 95 ALA A O 1
ATOM 743 N N . VAL A 1 96 ? -3.785 13.834 -10.639 1.00 69.38 96 VAL A N 1
ATOM 744 C CA . VAL A 1 96 ? -3.323 14.101 -12.002 1.00 69.38 96 VAL A CA 1
ATOM 745 C C . VAL A 1 96 ? -4.425 13.621 -12.945 1.00 69.38 96 VAL A C 1
ATOM 747 O O . VAL A 1 96 ? -4.893 12.487 -12.807 1.00 69.38 96 VAL A O 1
ATOM 750 N N . SER A 1 97 ? -4.883 14.479 -13.868 1.00 57.97 97 SER A N 1
ATOM 751 C CA . SER A 1 97 ? -5.947 14.104 -14.804 1.00 57.97 97 SER A CA 1
ATOM 752 C C . SER A 1 97 ? -5.567 12.793 -15.486 1.00 57.97 97 SER A C 1
ATOM 754 O O . SER A 1 97 ? -4.482 12.701 -16.069 1.00 57.97 97 SER A O 1
ATOM 756 N N . LYS A 1 98 ? -6.444 11.788 -15.407 1.00 55.53 98 LYS A N 1
ATOM 757 C CA . LYS A 1 98 ? -6.265 10.537 -16.144 1.00 55.53 98 LYS A CA 1
ATOM 758 C C . LYS A 1 98 ? -6.060 10.889 -17.620 1.00 55.53 98 LYS A C 1
ATOM 760 O O . LYS A 1 98 ? -6.924 11.542 -18.202 1.00 55.53 98 LYS A O 1
ATOM 765 N N . ARG A 1 99 ? -4.897 10.533 -18.169 1.00 46.47 99 ARG A N 1
ATOM 766 C CA . ARG A 1 99 ? -4.722 10.447 -19.621 1.00 46.47 99 ARG A CA 1
ATOM 767 C C . ARG A 1 99 ? -5.538 9.280 -20.154 1.00 46.47 99 ARG A C 1
ATOM 769 O O . ARG A 1 99 ? -5.696 8.296 -19.394 1.00 46.47 99 ARG A O 1
#